Protein AF-A0A8B4QA45-F1 (afdb_monomer_lite)

Radius of gyration: 15.48 Å; chains: 1; bounding box: 42×31×43 Å

Sequence (147 aa):
MNQIKLREGVINQIAVAKDYILLQTTACIYHLPLTTEILHSSTGKSMQVSNLKKGYYFHEYSYNGQHLLAVNEKDSFYGVFHGEYHEKNHLIDDQLMMNIHPKTKKYGSSLVDGAQVIAFCQLMTRSIPPQSTPEALFIFKKRGKSN

Foldseek 3Di:
DQDWDKDKAFFADWDDDPFWIWGDGPVGIDTGGLQEWEAAQQQRDTDHSVPDDGQKIWMWIDGPNHIYIHIDNDPPDFDFDWAWQAPVQCFGDDPATAHADPQAAEADDDDDGRWIKTFRFNDPDDDDRDNTRGNYIYTDDDDDPDD

pLDDT: mean 79.92, std 16.21, range [32.56, 96.19]

Secondary structure (DSSP, 8-state):
--PPEEEEEE-SEEEE-SSEEEEE-SS-EEEEETT-EEEETTT--B--GGG--TT-EEEEEEETTEEEEEEESS-----EEEEEEEGGGTEEESSS-EE--TTSEEEES---TTEEEEEE-----SSS------SEEEEPPP-PPP-

Structure (mmCIF, N/CA/C/O backbone):
data_AF-A0A8B4QA45-F1
#
_entry.id   AF-A0A8B4QA45-F1
#
loop_
_atom_site.group_PDB
_atom_site.id
_atom_site.type_symbol
_atom_site.label_atom_id
_atom_site.label_alt_id
_atom_site.label_comp_id
_atom_site.label_asym_id
_atom_site.label_entity_id
_atom_site.label_seq_id
_atom_site.pdbx_PDB_ins_code
_atom_site.Cartn_x
_atom_site.Cartn_y
_atom_site.Cartn_z
_atom_site.occupancy
_atom_site.B_iso_or_equiv
_atom_site.auth_seq_id
_atom_site.auth_comp_id
_atom_site.auth_asym_id
_atom_site.auth_atom_id
_atom_site.pdbx_PDB_model_num
ATOM 1 N N . MET A 1 1 ? 6.571 -19.035 -8.794 1.00 46.59 1 MET A N 1
ATOM 2 C CA . MET A 1 1 ? 6.411 -17.633 -9.236 1.00 46.59 1 MET A CA 1
ATOM 3 C C . MET A 1 1 ? 6.546 -16.737 -8.013 1.00 46.59 1 MET A C 1
ATOM 5 O O . MET A 1 1 ? 5.889 -17.007 -7.016 1.00 46.59 1 MET A O 1
ATOM 9 N N . ASN A 1 2 ? 7.441 -15.748 -8.045 1.00 60.62 2 ASN A N 1
ATOM 10 C CA . ASN A 1 2 ? 7.579 -14.757 -6.973 1.00 60.62 2 ASN A CA 1
ATOM 11 C C . ASN A 1 2 ? 6.472 -13.712 -7.159 1.00 60.62 2 ASN A C 1
ATOM 13 O O . ASN A 1 2 ? 6.680 -12.724 -7.849 1.00 60.62 2 ASN A O 1
ATOM 17 N N . GLN A 1 3 ? 5.289 -13.971 -6.609 1.00 75.50 3 GLN A N 1
ATOM 18 C CA . GLN A 1 3 ? 4.150 -13.059 -6.712 1.00 75.50 3 GLN A CA 1
ATOM 19 C C . GLN A 1 3 ? 4.009 -12.229 -5.439 1.00 75.50 3 GLN A C 1
ATOM 21 O O . GLN A 1 3 ? 4.289 -12.705 -4.334 1.00 75.50 3 GLN A O 1
ATOM 26 N N . ILE A 1 4 ? 3.577 -10.982 -5.610 1.00 83.25 4 ILE A N 1
ATOM 27 C CA . ILE A 1 4 ? 3.128 -10.138 -4.506 1.00 83.25 4 ILE A CA 1
ATOM 28 C C . ILE A 1 4 ? 1.924 -10.826 -3.856 1.00 83.25 4 ILE A C 1
ATOM 30 O O . ILE A 1 4 ? 0.989 -11.238 -4.542 1.00 83.25 4 ILE A O 1
ATOM 34 N N . LYS A 1 5 ? 1.952 -10.975 -2.531 1.00 88.44 5 LYS A N 1
ATOM 35 C CA . LYS A 1 5 ? 0.814 -11.494 -1.767 1.00 88.44 5 LYS A CA 1
ATOM 36 C C . LYS A 1 5 ? -0.105 -10.339 -1.395 1.00 88.44 5 LYS A C 1
ATOM 38 O O . LYS A 1 5 ? 0.393 -9.303 -0.962 1.00 88.44 5 LYS A O 1
ATOM 43 N N . LEU A 1 6 ? -1.411 -10.554 -1.521 1.00 87.81 6 LEU A N 1
ATOM 44 C CA . LEU A 1 6 ? -2.451 -9.593 -1.166 1.00 87.81 6 LEU A CA 1
ATOM 45 C C . LEU A 1 6 ? -3.292 -10.132 -0.008 1.00 87.81 6 LEU A C 1
ATOM 47 O O . LEU A 1 6 ? -3.734 -11.283 -0.036 1.00 87.81 6 LEU A O 1
ATOM 51 N N . ARG A 1 7 ? -3.528 -9.290 0.996 1.00 89.06 7 ARG A N 1
ATOM 52 C CA . ARG A 1 7 ? -4.546 -9.490 2.032 1.00 89.06 7 ARG A CA 1
ATOM 53 C C . ARG A 1 7 ? -5.361 -8.219 2.205 1.00 89.06 7 ARG A C 1
ATOM 55 O O . ARG A 1 7 ? -4.850 -7.127 1.979 1.00 89.06 7 ARG A O 1
ATOM 62 N N . GLU A 1 8 ? -6.607 -8.350 2.632 1.00 89.81 8 GLU A N 1
ATOM 63 C CA . GLU A 1 8 ? -7.512 -7.210 2.744 1.00 89.81 8 GLU A CA 1
ATOM 64 C C . GLU A 1 8 ? -8.399 -7.268 3.984 1.00 89.81 8 GLU A C 1
ATOM 66 O O . GLU A 1 8 ? -8.562 -8.318 4.616 1.00 89.81 8 GLU A O 1
ATOM 71 N N . GLY A 1 9 ? -8.951 -6.118 4.359 1.00 91.00 9 GLY A N 1
ATOM 72 C CA . GLY A 1 9 ? -9.898 -6.044 5.457 1.00 91.00 9 GLY A CA 1
ATOM 73 C C . GLY A 1 9 ? -10.290 -4.628 5.847 1.00 91.00 9 GLY A C 1
ATOM 74 O O . GLY A 1 9 ? -9.806 -3.638 5.306 1.00 91.00 9 GLY A O 1
ATOM 75 N N . VAL A 1 10 ? -11.171 -4.554 6.845 1.00 92.94 10 VAL A N 1
ATOM 76 C CA . VAL A 1 10 ? -11.604 -3.304 7.474 1.00 92.94 10 VAL A CA 1
ATOM 77 C C . VAL A 1 10 ? -11.017 -3.225 8.875 1.00 92.94 10 VAL A C 1
ATOM 79 O O . VAL A 1 10 ? -11.158 -4.153 9.676 1.00 92.94 10 VAL A O 1
ATOM 82 N N . ILE A 1 11 ? -10.368 -2.106 9.183 1.00 94.81 11 ILE A N 1
ATOM 83 C CA . ILE A 1 11 ? -9.769 -1.856 10.491 1.00 94.81 11 ILE A CA 1
ATOM 84 C C . ILE A 1 11 ? -10.876 -1.690 11.536 1.00 94.81 11 ILE A C 1
ATOM 86 O O . ILE A 1 11 ? -11.650 -0.738 11.491 1.00 94.81 11 ILE A O 1
ATOM 90 N N . ASN A 1 12 ? -10.911 -2.563 12.538 1.00 95.88 12 ASN A N 1
ATOM 91 C CA . ASN A 1 12 ? -11.769 -2.412 13.714 1.00 95.88 12 ASN A CA 1
ATOM 92 C C . ASN A 1 12 ? -11.039 -1.752 14.878 1.00 95.88 12 ASN A C 1
ATOM 94 O O . ASN A 1 12 ? -11.618 -0.924 15.583 1.00 95.88 12 ASN A O 1
ATOM 98 N N . GLN A 1 13 ? -9.779 -2.129 15.074 1.00 95.88 13 GLN A N 1
ATOM 99 C CA . GLN A 1 13 ? -8.930 -1.610 16.133 1.00 95.88 13 GLN A CA 1
ATOM 100 C C . GLN A 1 13 ? -7.478 -1.582 15.664 1.00 95.88 13 GLN A C 1
ATOM 102 O O . GLN A 1 13 ? -7.049 -2.420 14.869 1.00 95.88 13 GLN A O 1
ATOM 107 N N . ILE A 1 14 ? -6.741 -0.594 16.164 1.00 96.19 14 ILE A N 1
ATOM 108 C CA . ILE A 1 14 ? -5.322 -0.394 15.889 1.00 96.19 14 ILE A CA 1
ATOM 109 C C . ILE A 1 14 ? -4.603 -0.390 17.230 1.00 96.19 14 ILE A C 1
ATOM 111 O O . ILE A 1 14 ? -5.041 0.285 18.164 1.00 96.19 14 ILE A O 1
ATOM 115 N N . ALA A 1 15 ? -3.497 -1.114 17.318 1.00 95.00 15 ALA A N 1
ATOM 116 C CA . ALA A 1 15 ? -2.541 -0.970 18.404 1.00 95.00 15 ALA A CA 1
ATOM 117 C C . ALA A 1 15 ? -1.132 -0.871 17.823 1.00 95.00 15 ALA A C 1
ATOM 119 O O . ALA A 1 15 ? -0.821 -1.500 16.814 1.00 95.00 15 ALA A O 1
ATOM 120 N N . VAL A 1 16 ? -0.281 -0.070 18.455 1.00 93.88 16 VAL A N 1
ATOM 121 C CA . VAL A 1 16 ? 1.117 0.091 18.056 1.00 93.88 16 VAL A CA 1
ATOM 122 C C . VAL A 1 16 ? 1.981 -0.383 19.212 1.00 93.88 16 VAL A C 1
ATOM 124 O O . VAL A 1 16 ? 1.884 0.145 20.318 1.00 93.88 16 VAL A O 1
ATOM 127 N N . ALA A 1 17 ? 2.781 -1.409 18.956 1.00 91.06 17 ALA A N 1
ATOM 128 C CA . ALA A 1 17 ? 3.776 -1.924 19.881 1.00 91.06 17 ALA A CA 1
ATOM 129 C C . ALA A 1 17 ? 5.164 -1.358 19.538 1.00 91.06 17 ALA A C 1
ATOM 131 O O . ALA A 1 17 ? 5.314 -0.516 18.653 1.00 91.06 17 ALA A O 1
ATOM 132 N N . LYS A 1 18 ? 6.195 -1.817 20.254 1.00 89.25 18 LYS A N 1
ATOM 133 C CA . LYS A 1 18 ? 7.571 -1.324 20.095 1.00 89.25 18 LYS A CA 1
ATOM 134 C C . LYS A 1 18 ? 8.138 -1.557 18.688 1.00 89.25 18 LYS A C 1
ATOM 136 O O . LYS A 1 18 ? 8.947 -0.759 18.229 1.00 89.25 18 LYS A O 1
ATOM 141 N N . ASP A 1 19 ? 7.746 -2.646 18.037 1.00 91.19 19 ASP A N 1
ATOM 142 C CA . ASP A 1 19 ? 8.332 -3.149 16.791 1.00 91.19 19 ASP A CA 1
ATOM 143 C C . ASP A 1 19 ? 7.293 -3.531 15.719 1.00 91.19 19 ASP A C 1
ATOM 145 O O . ASP A 1 19 ? 7.658 -3.771 14.563 1.00 91.19 19 ASP A O 1
ATOM 149 N N . TYR A 1 20 ? 5.998 -3.513 16.050 1.00 93.75 20 TYR A N 1
ATOM 150 C CA . TYR A 1 20 ? 4.921 -3.846 15.116 1.00 93.75 20 TYR A CA 1
ATOM 151 C C . TYR A 1 20 ? 3.645 -3.013 15.306 1.00 93.75 20 TYR A C 1
ATOM 153 O O . TYR A 1 20 ? 3.382 -2.423 16.354 1.00 93.75 20 TYR A O 1
ATOM 161 N N . ILE A 1 21 ? 2.829 -3.012 14.258 1.00 95.44 21 ILE A N 1
ATOM 162 C CA . ILE A 1 21 ? 1.466 -2.497 14.187 1.00 95.44 21 ILE A CA 1
ATOM 163 C C . ILE A 1 21 ? 0.525 -3.703 14.220 1.00 95.44 21 ILE A C 1
ATOM 165 O O . ILE A 1 21 ? 0.704 -4.656 13.457 1.00 95.44 21 ILE A O 1
ATOM 169 N N . LEU A 1 22 ? -0.491 -3.652 15.075 1.00 95.50 22 LEU A N 1
ATOM 170 C CA . LEU A 1 22 ? -1.619 -4.574 15.058 1.00 95.50 22 LEU A CA 1
ATOM 171 C C . LEU A 1 22 ? -2.809 -3.907 14.392 1.00 95.50 22 LEU A C 1
ATOM 173 O O . LEU A 1 22 ? -3.294 -2.881 14.874 1.00 95.50 22 LEU A O 1
ATOM 177 N N . LEU A 1 23 ? -3.310 -4.528 13.329 1.00 95.69 23 LEU A N 1
ATOM 178 C CA . LEU A 1 23 ? -4.602 -4.189 12.744 1.00 95.69 23 LEU A CA 1
ATOM 179 C C . LEU A 1 23 ? -5.559 -5.338 13.023 1.00 95.69 23 LEU A C 1
ATOM 181 O O . LEU A 1 23 ? -5.429 -6.427 12.464 1.00 95.69 23 LEU A O 1
ATOM 185 N N . GLN A 1 24 ? -6.519 -5.111 13.907 1.00 95.19 24 GLN A N 1
ATOM 186 C CA . GLN A 1 24 ? -7.575 -6.076 14.163 1.00 95.19 24 GLN A CA 1
ATOM 187 C C . GLN A 1 24 ? -8.727 -5.830 13.197 1.00 95.19 24 GLN A C 1
ATOM 189 O O . GLN A 1 24 ? -9.210 -4.706 13.063 1.00 95.19 24 GLN A O 1
ATOM 194 N N . THR A 1 25 ? -9.186 -6.901 12.563 1.00 92.19 25 THR A N 1
ATOM 195 C CA . THR A 1 25 ? -10.401 -6.943 11.744 1.00 92.19 25 THR A CA 1
ATOM 196 C C . THR A 1 25 ? -11.464 -7.782 12.454 1.00 92.19 25 THR A C 1
ATOM 198 O O . THR A 1 25 ? -11.273 -8.208 13.594 1.00 92.19 25 THR A O 1
ATOM 201 N N . THR A 1 26 ? -12.612 -8.016 11.819 1.00 88.12 26 THR A N 1
ATOM 202 C CA . THR A 1 26 ? -13.618 -8.957 12.340 1.00 88.12 26 THR A CA 1
A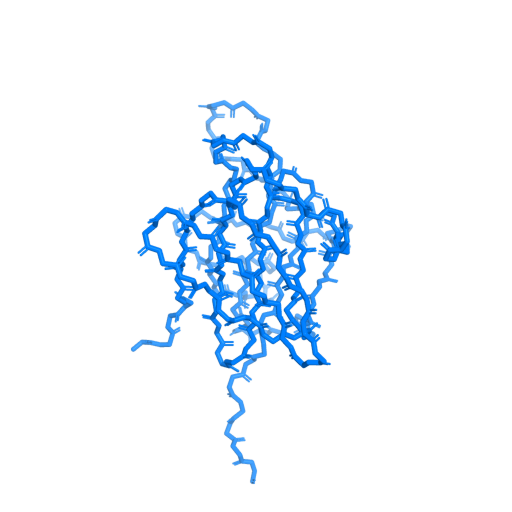TOM 203 C C . THR A 1 26 ? -13.145 -10.407 12.268 1.00 88.12 26 THR A C 1
ATOM 205 O O . THR A 1 26 ? -13.526 -11.206 13.116 1.00 88.12 26 THR A O 1
ATOM 208 N N . ALA A 1 27 ? -12.323 -10.747 11.273 1.00 87.88 27 ALA A N 1
ATOM 209 C CA . ALA A 1 27 ? -11.928 -12.123 10.990 1.00 87.88 27 ALA A CA 1
ATOM 210 C C . ALA A 1 27 ? -10.604 -12.523 11.657 1.00 87.88 27 ALA A C 1
ATOM 212 O O . ALA A 1 27 ? -10.424 -13.679 12.031 1.00 87.88 27 ALA A O 1
ATOM 213 N N . CYS A 1 28 ? -9.655 -11.593 11.783 1.00 91.94 28 CYS A N 1
ATOM 214 C CA . CYS A 1 28 ? -8.306 -11.892 12.264 1.00 91.94 28 CYS A CA 1
ATOM 215 C C . CYS A 1 28 ? -7.531 -10.638 12.703 1.00 91.94 28 CYS A C 1
ATOM 217 O O . CYS A 1 28 ? -7.984 -9.502 12.531 1.00 91.94 28 CYS A O 1
ATOM 219 N N . ILE A 1 29 ? -6.335 -10.860 13.259 1.00 92.94 29 ILE A N 1
ATOM 220 C CA . ILE A 1 29 ? -5.382 -9.816 13.652 1.00 92.94 29 ILE A CA 1
ATOM 221 C C . ILE A 1 29 ? -4.162 -9.872 12.732 1.00 92.94 29 ILE A C 1
ATOM 223 O O . ILE A 1 29 ? -3.471 -10.889 12.648 1.00 92.94 29 ILE A O 1
ATOM 227 N N . TYR A 1 30 ? -3.863 -8.752 12.086 1.00 92.81 30 TYR A N 1
ATOM 228 C CA . TYR A 1 30 ? -2.687 -8.571 11.248 1.00 92.81 30 TYR A CA 1
ATOM 229 C C . TYR A 1 30 ? -1.543 -7.991 12.071 1.00 92.81 30 TYR A C 1
ATOM 231 O O . TYR A 1 30 ? -1.700 -6.942 12.690 1.00 92.81 30 TYR A O 1
ATOM 239 N N . HIS A 1 31 ? -0.397 -8.670 12.045 1.00 93.94 31 HIS A N 1
ATOM 240 C CA . HIS A 1 31 ? 0.854 -8.192 12.628 1.00 93.94 31 HIS A CA 1
ATOM 241 C C . HIS A 1 31 ? 1.742 -7.678 11.499 1.00 93.94 31 HIS A C 1
ATOM 243 O O . HIS A 1 31 ? 2.161 -8.457 10.639 1.00 93.94 31 HIS A O 1
ATOM 249 N N . LEU A 1 32 ? 1.992 -6.372 11.483 1.00 93.94 32 LEU A N 1
ATOM 250 C CA . LEU A 1 32 ? 2.786 -5.704 10.456 1.00 93.94 32 LEU A CA 1
ATOM 251 C C . LEU A 1 32 ? 4.016 -5.065 11.104 1.00 93.94 32 LEU A C 1
ATOM 253 O O . LEU A 1 32 ? 3.873 -4.427 12.144 1.00 93.94 32 LEU A O 1
ATOM 257 N N . PRO A 1 33 ? 5.222 -5.192 10.534 1.00 93.81 33 PRO A N 1
ATOM 258 C CA . PRO A 1 33 ? 6.397 -4.530 11.094 1.00 93.81 33 PRO A CA 1
ATOM 259 C C . PRO A 1 33 ? 6.233 -3.004 11.044 1.00 93.81 33 PRO A C 1
ATOM 261 O O . PRO A 1 33 ? 5.591 -2.482 10.132 1.00 93.81 33 PRO A O 1
ATOM 264 N N . LEU A 1 34 ? 6.857 -2.263 11.966 1.00 90.94 34 LEU A N 1
ATOM 265 C CA . LEU A 1 34 ? 6.838 -0.786 11.933 1.00 90.94 34 LEU A CA 1
ATOM 266 C C . LEU A 1 34 ? 7.479 -0.181 10.673 1.00 90.94 34 LEU A C 1
ATOM 268 O O . LEU A 1 34 ? 7.268 0.989 10.378 1.00 90.94 34 LEU A O 1
ATOM 272 N N . THR A 1 35 ? 8.234 -0.977 9.916 1.00 91.44 35 THR A N 1
ATOM 273 C CA . THR A 1 35 ? 8.776 -0.614 8.599 1.00 91.44 35 THR A CA 1
ATOM 274 C C . THR A 1 35 ? 7.747 -0.702 7.468 1.00 91.44 35 THR A C 1
ATOM 276 O O . THR A 1 35 ? 8.100 -0.468 6.314 1.00 91.44 35 THR A O 1
ATOM 279 N N . THR A 1 36 ? 6.499 -1.074 7.768 1.00 94.44 36 THR A N 1
ATOM 280 C CA . THR A 1 36 ? 5.411 -1.110 6.786 1.00 94.44 36 THR A CA 1
ATOM 281 C C . THR A 1 36 ? 5.123 0.292 6.282 1.00 94.44 36 THR A C 1
ATOM 283 O O . THR A 1 36 ? 4.810 1.196 7.054 1.00 94.44 36 THR A O 1
ATOM 286 N N . GLU A 1 37 ? 5.185 0.453 4.968 1.00 94.94 37 GLU A N 1
ATOM 287 C CA . GLU A 1 37 ? 4.875 1.713 4.306 1.00 94.94 37 GLU A CA 1
ATOM 288 C C . GLU A 1 37 ? 3.363 1.844 4.166 1.00 94.94 37 GLU A C 1
ATOM 290 O O . GLU A 1 37 ? 2.695 0.898 3.754 1.00 94.94 37 GLU A O 1
ATOM 295 N N . ILE A 1 38 ? 2.807 2.998 4.527 1.00 94.62 38 ILE A N 1
ATOM 296 C CA . ILE A 1 38 ? 1.358 3.221 4.508 1.00 94.62 38 ILE A CA 1
ATOM 297 C C . ILE A 1 38 ? 1.054 4.327 3.511 1.00 94.62 38 ILE A C 1
ATOM 299 O O . ILE A 1 38 ? 1.513 5.459 3.670 1.00 94.62 38 ILE A O 1
ATOM 303 N N . LEU A 1 39 ? 0.263 4.008 2.490 1.00 91.75 39 LEU A N 1
ATOM 304 C CA . LEU A 1 39 ? -0.134 4.949 1.447 1.00 91.75 39 LEU A CA 1
ATOM 305 C C . LEU A 1 39 ? -1.659 5.063 1.391 1.00 91.75 39 LEU A C 1
ATOM 307 O O . LEU A 1 39 ? -2.379 4.071 1.473 1.00 91.75 39 LEU A O 1
ATOM 311 N N . HIS A 1 40 ? -2.170 6.276 1.205 1.00 88.69 40 HIS A N 1
ATOM 312 C CA . HIS A 1 40 ? -3.582 6.480 0.908 1.00 88.69 40 HIS A CA 1
ATOM 313 C C . HIS A 1 40 ? -3.879 5.987 -0.514 1.00 88.69 40 HIS A C 1
ATOM 315 O O . HIS A 1 40 ? -3.380 6.567 -1.482 1.00 88.69 40 HIS A O 1
ATOM 321 N N . SER A 1 41 ? -4.733 4.975 -0.666 1.00 81.88 41 SER A N 1
ATOM 322 C CA . SER A 1 41 ? -4.910 4.257 -1.938 1.00 81.88 41 SER A CA 1
ATOM 323 C C . SER A 1 41 ? -5.387 5.154 -3.089 1.00 81.88 41 SER A C 1
ATOM 325 O O . SER A 1 41 ? -4.930 4.998 -4.214 1.00 81.88 41 SER A O 1
ATOM 327 N N . SER A 1 42 ? -6.232 6.156 -2.817 1.00 77.56 42 SER A N 1
ATOM 328 C CA . SER A 1 42 ? -6.736 7.064 -3.865 1.00 77.56 42 SER A CA 1
ATOM 329 C C . SER A 1 42 ? -5.771 8.168 -4.305 1.00 77.56 42 SER A C 1
ATOM 331 O O . SER A 1 42 ? -6.020 8.776 -5.336 1.00 77.56 42 SER A O 1
ATOM 333 N N . THR A 1 43 ? -4.741 8.492 -3.513 1.00 79.31 43 THR A N 1
ATOM 334 C CA . THR A 1 43 ? -3.857 9.651 -3.790 1.00 79.31 43 THR A CA 1
ATOM 335 C C . THR A 1 43 ? -2.375 9.289 -3.857 1.00 79.31 43 THR A C 1
ATOM 337 O O . THR A 1 43 ? -1.520 10.151 -4.063 1.00 79.31 43 THR A O 1
ATOM 340 N N . GLY A 1 44 ? -2.035 8.039 -3.528 1.00 82.12 44 GLY A N 1
ATOM 341 C CA . GLY A 1 44 ? -0.655 7.583 -3.390 1.00 82.12 44 GLY A CA 1
ATOM 342 C C . GLY A 1 44 ? 0.163 8.331 -2.329 1.00 82.12 44 GLY A C 1
ATOM 343 O O . GLY A 1 44 ? 1.381 8.184 -2.289 1.00 82.12 44 GLY A O 1
ATOM 344 N N . LYS A 1 45 ? -0.458 9.173 -1.488 1.00 88.44 45 LYS A N 1
ATOM 345 C CA . LYS A 1 45 ? 0.250 9.956 -0.467 1.00 88.44 45 LYS A CA 1
ATOM 346 C C . LYS A 1 45 ? 0.587 9.084 0.735 1.00 88.44 45 LYS A C 1
ATOM 348 O O . LYS A 1 45 ? -0.269 8.349 1.219 1.00 88.44 45 LYS A O 1
ATOM 353 N N . SER A 1 46 ? 1.807 9.233 1.246 1.00 91.56 46 SER A N 1
ATOM 354 C CA . SER A 1 46 ? 2.225 8.590 2.493 1.00 91.56 46 SER A CA 1
ATOM 355 C C . SER A 1 46 ? 1.384 9.051 3.682 1.00 91.56 46 SER A C 1
ATOM 357 O O . SER A 1 46 ? 0.961 10.209 3.762 1.00 91.56 46 SER A O 1
ATOM 359 N N . MET A 1 47 ? 1.132 8.117 4.591 1.00 92.56 47 MET A N 1
ATOM 360 C CA . MET A 1 47 ? 0.347 8.289 5.799 1.00 92.56 47 MET A CA 1
ATOM 361 C C . MET A 1 47 ? 1.120 7.723 6.992 1.00 92.56 47 MET A C 1
ATOM 363 O O . MET A 1 47 ? 1.804 6.713 6.884 1.00 92.56 47 MET A O 1
ATOM 367 N N . GLN A 1 48 ? 1.006 8.368 8.150 1.00 92.44 48 GLN A N 1
ATOM 368 C CA . GLN A 1 48 ? 1.547 7.830 9.398 1.00 92.44 48 GLN A CA 1
ATOM 369 C C . GLN A 1 48 ? 0.560 6.848 10.036 1.00 92.44 48 GLN A C 1
ATOM 371 O O . GLN A 1 48 ? -0.652 7.010 9.898 1.00 92.44 48 GLN A O 1
ATOM 376 N N . VAL A 1 49 ? 1.069 5.879 10.804 1.00 92.19 49 VAL A N 1
ATOM 377 C CA . VAL A 1 49 ? 0.249 4.899 11.547 1.00 92.19 49 VAL A CA 1
ATOM 378 C C . VAL A 1 49 ? -0.781 5.585 12.451 1.00 92.19 49 VAL A C 1
ATOM 380 O O . VAL A 1 49 ? -1.916 5.134 12.547 1.00 92.19 49 VAL A O 1
ATOM 383 N N . SER A 1 50 ? -0.408 6.712 13.064 1.00 91.69 50 SER A N 1
ATOM 384 C CA . SER A 1 50 ? -1.272 7.536 13.924 1.00 91.69 50 SER A CA 1
ATOM 385 C C . SER A 1 50 ? -2.506 8.103 13.216 1.00 91.69 50 SER A C 1
ATOM 387 O O . SER A 1 50 ? -3.473 8.466 13.880 1.00 91.69 50 SER A O 1
ATOM 389 N N . ASN A 1 51 ? -2.491 8.170 11.882 1.00 92.94 51 ASN A N 1
ATOM 390 C CA . ASN A 1 51 ? -3.600 8.679 11.079 1.00 92.94 51 ASN A CA 1
ATOM 391 C C . ASN A 1 51 ? -4.558 7.572 10.615 1.00 92.94 51 ASN A C 1
ATOM 393 O O . ASN A 1 51 ? -5.585 7.882 10.006 1.00 92.94 51 ASN A O 1
ATOM 397 N N . LEU A 1 52 ? -4.242 6.301 10.883 1.00 93.12 52 LEU A N 1
ATOM 398 C CA . LEU A 1 52 ? -5.153 5.192 10.627 1.00 93.12 52 LEU A CA 1
ATOM 399 C C . LEU A 1 52 ? -6.347 5.261 11.581 1.00 93.12 52 LEU A C 1
ATOM 401 O O . LEU A 1 52 ? -6.207 5.585 12.761 1.00 93.12 52 LEU A O 1
ATOM 405 N N . LYS A 1 53 ? -7.534 4.925 11.074 1.00 93.25 53 LYS A N 1
ATOM 406 C CA . LYS A 1 53 ? -8.775 4.971 11.851 1.00 93.25 53 LYS A CA 1
ATOM 407 C C . LYS A 1 53 ? -9.575 3.689 11.693 1.00 93.25 53 LYS A C 1
ATOM 409 O O . LYS A 1 53 ? -9.493 2.994 10.681 1.00 93.25 53 LYS A O 1
ATOM 414 N N . LYS A 1 54 ? -10.406 3.419 12.699 1.00 94.06 54 LYS A N 1
ATOM 415 C CA . LYS A 1 54 ? -11.464 2.413 12.610 1.00 94.06 54 LYS A CA 1
ATOM 416 C C . LYS A 1 54 ? -12.373 2.710 11.411 1.00 94.06 54 LYS A C 1
ATOM 418 O O . LYS A 1 54 ? -12.724 3.861 11.171 1.00 94.06 54 LYS A O 1
ATOM 423 N N . GLY A 1 55 ? -12.774 1.661 10.702 1.00 92.62 55 GLY A N 1
ATOM 424 C CA . GLY A 1 55 ? -13.625 1.714 9.518 1.00 92.62 55 GLY A CA 1
ATOM 425 C C . GLY A 1 55 ? -12.860 1.875 8.207 1.00 92.62 55 GLY A C 1
ATOM 426 O O . GLY A 1 55 ? -13.462 1.694 7.156 1.00 92.62 55 GLY A O 1
ATOM 427 N N . TYR A 1 56 ? -11.555 2.170 8.240 1.00 92.19 56 TYR A N 1
ATOM 428 C CA . TYR A 1 56 ? -10.766 2.235 7.011 1.00 92.19 56 TYR A CA 1
ATOM 429 C C . TYR A 1 56 ? -10.624 0.843 6.403 1.00 92.19 56 TYR A C 1
ATOM 431 O O . TYR A 1 56 ? -10.334 -0.126 7.111 1.00 92.19 56 TYR A O 1
ATOM 439 N N . TYR A 1 57 ? -10.801 0.770 5.089 1.00 91.31 57 TYR A N 1
ATOM 440 C CA . TYR A 1 57 ? -10.479 -0.406 4.301 1.00 91.31 57 TYR A CA 1
ATOM 441 C C . TYR A 1 57 ? -8.985 -0.404 3.974 1.00 91.31 57 TYR A C 1
ATOM 443 O O . TYR A 1 57 ? -8.384 0.660 3.777 1.00 91.31 57 TYR A O 1
ATOM 451 N N . PHE A 1 58 ? -8.370 -1.583 3.933 1.00 91.31 58 PHE A N 1
ATOM 452 C CA . PHE A 1 58 ? -6.969 -1.722 3.564 1.00 91.31 58 PHE A CA 1
ATOM 453 C C . PHE A 1 58 ? -6.704 -2.907 2.644 1.00 91.31 58 PHE A C 1
ATOM 455 O O . PHE A 1 58 ? -7.332 -3.960 2.742 1.00 91.31 58 PHE A O 1
ATOM 462 N N . HIS A 1 59 ? -5.668 -2.734 1.826 1.00 89.88 59 HIS A N 1
ATOM 463 C CA . HIS A 1 59 ? -4.955 -3.777 1.105 1.00 89.88 59 HIS A CA 1
ATOM 464 C C . HIS A 1 59 ? -3.517 -3.832 1.600 1.00 89.88 59 HIS A C 1
ATOM 466 O O . HIS A 1 59 ? -2.785 -2.845 1.537 1.00 89.88 59 HIS A O 1
ATOM 472 N N . GLU A 1 60 ? -3.105 -4.991 2.088 1.00 91.75 60 GLU A N 1
ATOM 473 C CA . GLU A 1 60 ? -1.722 -5.285 2.414 1.00 91.75 60 GLU A CA 1
ATOM 474 C C . GLU A 1 60 ? -1.081 -6.056 1.264 1.00 91.75 60 GLU A C 1
ATOM 476 O O . GLU A 1 60 ? -1.484 -7.172 0.942 1.00 91.75 60 GLU A O 1
ATOM 481 N N . TYR A 1 61 ? -0.066 -5.443 0.665 1.00 91.31 61 TYR A N 1
ATOM 482 C CA . TYR A 1 61 ? 0.788 -6.048 -0.343 1.00 91.31 61 TYR A CA 1
ATOM 483 C C . TYR A 1 61 ? 2.110 -6.435 0.305 1.00 91.31 61 TYR A C 1
ATOM 485 O O . TYR A 1 61 ? 2.776 -5.589 0.908 1.00 91.31 61 TYR A O 1
ATOM 493 N N . SER A 1 62 ? 2.524 -7.691 0.156 1.00 91.19 62 SER A N 1
ATOM 494 C CA . SER A 1 62 ? 3.817 -8.150 0.665 1.00 91.19 62 SER A CA 1
ATOM 495 C C . SER A 1 62 ? 4.655 -8.874 -0.375 1.00 91.19 62 SER A C 1
ATOM 497 O O . SER A 1 62 ? 4.184 -9.730 -1.129 1.00 91.19 62 SER A O 1
ATOM 499 N N . TYR A 1 63 ? 5.941 -8.532 -0.392 1.00 89.88 63 TYR A N 1
ATOM 500 C CA . TYR A 1 63 ? 6.936 -9.135 -1.267 1.00 89.88 63 TYR A CA 1
ATOM 501 C C . TYR A 1 63 ? 8.320 -9.059 -0.623 1.00 89.88 63 TYR A C 1
ATOM 503 O O . TYR A 1 63 ? 8.741 -8.000 -0.164 1.00 89.88 63 TYR A O 1
ATOM 511 N N . ASN A 1 64 ? 9.034 -10.188 -0.570 1.00 87.56 64 ASN A N 1
ATOM 512 C CA . ASN A 1 64 ? 10.374 -10.294 0.032 1.00 87.56 64 ASN A CA 1
ATOM 513 C C . ASN A 1 64 ? 10.501 -9.666 1.439 1.00 87.56 64 ASN A C 1
ATOM 515 O O . ASN A 1 64 ? 11.507 -9.033 1.752 1.00 87.56 64 ASN A O 1
ATOM 519 N N . GLY A 1 65 ? 9.476 -9.821 2.284 1.00 86.81 65 GLY A N 1
ATOM 520 C CA . GLY A 1 65 ? 9.463 -9.275 3.649 1.00 86.81 65 GLY A CA 1
ATOM 521 C C . GLY A 1 65 ? 9.258 -7.758 3.736 1.00 86.81 65 GLY A C 1
ATOM 522 O O . GLY A 1 65 ? 9.291 -7.206 4.831 1.00 86.81 65 GLY A O 1
ATOM 523 N N . GLN A 1 66 ? 9.041 -7.074 2.609 1.00 90.81 66 GLN A N 1
ATOM 524 C CA . GLN A 1 66 ? 8.529 -5.709 2.599 1.00 90.81 66 GLN A CA 1
ATOM 525 C C . GLN A 1 66 ? 7.012 -5.712 2.520 1.00 90.81 66 GLN A C 1
ATOM 527 O O . GLN A 1 66 ? 6.419 -6.540 1.827 1.00 90.81 66 GLN A O 1
ATOM 532 N N . HIS A 1 67 ? 6.421 -4.743 3.209 1.00 93.44 67 HIS A N 1
ATOM 533 C CA . HIS A 1 67 ? 4.985 -4.590 3.345 1.00 93.44 67 HIS A CA 1
ATOM 534 C C . HIS A 1 67 ? 4.584 -3.178 2.926 1.00 93.44 67 HIS A C 1
ATOM 536 O O . HIS A 1 67 ? 5.209 -2.196 3.335 1.00 93.44 67 HIS A O 1
ATOM 542 N N . LEU A 1 68 ? 3.528 -3.102 2.128 1.00 93.50 68 LEU A N 1
ATOM 543 C CA . LEU A 1 68 ? 2.821 -1.882 1.780 1.00 93.50 68 LEU A CA 1
ATOM 544 C C . LEU A 1 68 ? 1.374 -2.038 2.237 1.00 93.50 68 LEU A C 1
ATOM 546 O O . LEU A 1 68 ? 0.700 -2.987 1.844 1.00 93.50 68 LEU A O 1
ATOM 550 N N . LEU A 1 69 ? 0.894 -1.084 3.020 1.00 93.44 69 LEU A N 1
ATOM 551 C CA . LEU A 1 69 ? -0.495 -0.972 3.424 1.00 93.44 69 LEU A CA 1
ATOM 552 C C . LEU A 1 69 ? -1.150 0.184 2.658 1.00 93.44 69 LEU A C 1
ATOM 554 O O . LEU A 1 69 ? -0.933 1.358 2.961 1.00 93.44 69 LEU A O 1
ATOM 558 N N . ALA A 1 70 ? -1.951 -0.143 1.651 1.00 91.38 70 ALA A N 1
ATOM 559 C CA . ALA A 1 70 ? -2.774 0.822 0.936 1.00 91.38 70 ALA A CA 1
ATOM 560 C C . ALA A 1 70 ? -4.118 0.976 1.660 1.00 91.38 70 ALA A C 1
ATOM 562 O O . ALA A 1 70 ? -4.837 -0.007 1.810 1.00 91.38 70 ALA A O 1
ATOM 563 N N . VAL A 1 71 ? -4.466 2.184 2.110 1.00 90.81 71 VAL A N 1
ATOM 564 C CA . VAL A 1 71 ? -5.645 2.428 2.966 1.00 90.81 71 VAL A CA 1
ATOM 565 C C . VAL A 1 71 ? -6.557 3.524 2.425 1.00 90.81 71 VAL A C 1
ATOM 567 O O . VAL A 1 71 ? -6.082 4.486 1.817 1.00 90.81 71 VAL A O 1
ATOM 570 N N . ASN A 1 72 ? -7.860 3.422 2.675 1.00 87.06 72 ASN A N 1
ATOM 571 C CA . ASN A 1 72 ? -8.831 4.487 2.415 1.00 87.06 72 ASN A CA 1
ATOM 572 C C . ASN A 1 72 ? -10.097 4.358 3.281 1.00 87.06 72 ASN A C 1
ATOM 574 O O . ASN A 1 72 ? -10.328 3.364 3.963 1.00 87.06 72 ASN A O 1
ATOM 578 N N . GLU A 1 73 ? -10.934 5.396 3.246 1.00 82.44 73 GLU A N 1
ATOM 579 C CA . GLU A 1 73 ? -12.188 5.455 4.012 1.00 82.44 73 GLU A CA 1
ATOM 580 C C . GLU A 1 73 ? -13.353 4.688 3.355 1.00 82.44 73 GLU A C 1
ATOM 582 O O . GLU A 1 73 ? -14.397 4.508 3.978 1.00 82.44 73 GLU A O 1
ATOM 587 N N . LYS A 1 74 ? -13.222 4.286 2.083 1.00 71.81 74 LYS A N 1
ATOM 588 C CA . LYS A 1 74 ? -14.295 3.670 1.284 1.00 71.81 74 LYS A CA 1
ATOM 589 C C . LYS A 1 74 ? -13.777 2.468 0.515 1.00 71.81 74 LYS A C 1
ATOM 591 O O . LYS A 1 74 ? -12.716 2.550 -0.086 1.00 71.81 74 LYS A O 1
ATOM 596 N N . ASP A 1 75 ? -14.618 1.457 0.352 1.00 60.91 75 ASP A N 1
ATOM 597 C CA . ASP A 1 75 ? -14.355 0.265 -0.469 1.00 60.91 75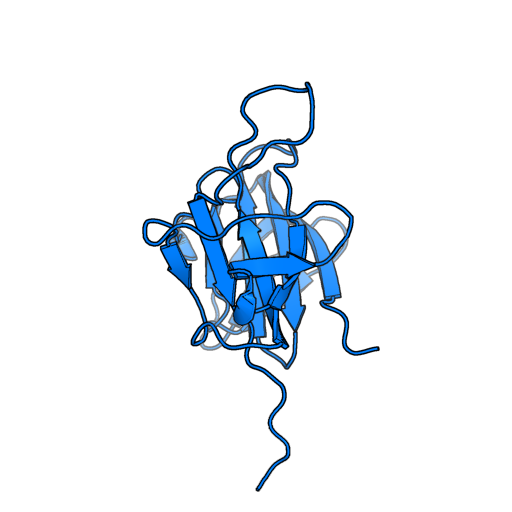 ASP A CA 1
ATOM 598 C C . ASP A 1 75 ? -14.446 0.535 -1.994 1.00 60.91 75 ASP A C 1
ATOM 600 O O . ASP A 1 75 ? -14.964 -0.239 -2.793 1.00 60.91 75 ASP A O 1
ATOM 604 N N . SER A 1 76 ? -14.043 1.735 -2.420 1.00 53.88 76 SER A N 1
ATOM 605 C CA . SER A 1 76 ? -13.991 2.125 -3.827 1.00 53.88 76 SER A CA 1
ATOM 606 C C . SER A 1 76 ? -12.585 1.840 -4.331 1.00 53.88 76 SER A C 1
ATOM 608 O O . SER A 1 76 ? -11.668 2.629 -4.105 1.00 53.88 76 SER A O 1
ATOM 610 N N . PHE A 1 77 ? -12.416 0.678 -4.955 1.00 51.84 77 PHE A N 1
ATOM 611 C CA . PHE A 1 77 ? -11.151 0.208 -5.507 1.00 51.84 77 PHE A CA 1
ATOM 612 C C . PHE A 1 77 ? -10.634 1.165 -6.593 1.00 51.84 77 PHE A C 1
ATOM 614 O O . PHE A 1 77 ? -11.315 1.422 -7.587 1.00 51.84 77 PHE A O 1
ATOM 621 N N . TYR A 1 78 ? -9.417 1.678 -6.405 1.00 53.03 78 TYR A N 1
ATOM 622 C CA . TYR A 1 78 ? -8.656 2.402 -7.424 1.00 53.03 78 TYR A CA 1
ATOM 623 C C . TYR A 1 78 ? -7.456 1.542 -7.817 1.00 53.03 78 TYR A C 1
ATOM 625 O O . TYR A 1 78 ? -6.782 0.999 -6.945 1.00 53.03 78 TYR A O 1
ATOM 633 N N . GLY A 1 79 ? -7.271 1.366 -9.131 1.00 50.81 79 GLY A N 1
ATOM 634 C CA . GLY A 1 79 ? -6.465 0.314 -9.751 1.00 50.81 79 GLY A CA 1
ATOM 635 C C . GLY A 1 79 ? -5.073 0.159 -9.155 1.00 50.81 79 GLY A C 1
ATOM 636 O O . GLY A 1 79 ? -4.176 0.942 -9.458 1.00 50.81 79 GLY A O 1
ATOM 637 N N . VAL A 1 80 ? -4.913 -0.888 -8.348 1.00 55.38 80 VAL A N 1
ATOM 638 C CA . VAL A 1 80 ? -3.609 -1.439 -8.010 1.00 55.38 80 VAL A CA 1
ATOM 639 C C . VAL A 1 80 ? -3.216 -2.345 -9.161 1.00 55.38 80 VAL A C 1
ATOM 641 O O . VAL A 1 80 ? -3.636 -3.496 -9.250 1.00 55.38 80 VAL A O 1
ATOM 644 N N . PHE A 1 81 ? -2.425 -1.788 -10.068 1.00 66.88 81 PHE A N 1
ATOM 645 C CA . PHE A 1 81 ? -1.733 -2.581 -11.068 1.00 66.88 81 PHE A CA 1
ATOM 646 C C . PHE A 1 81 ? -0.446 -3.083 -10.430 1.00 66.88 81 PHE A C 1
ATOM 648 O O . PHE A 1 81 ? 0.374 -2.289 -9.953 1.00 66.88 81 PHE A O 1
ATOM 655 N N . HIS A 1 82 ? -0.318 -4.403 -10.373 1.00 65.75 82 HIS A N 1
ATOM 656 C CA . HIS A 1 82 ? 0.912 -5.069 -9.995 1.00 65.75 82 HIS A CA 1
ATOM 657 C C . HIS A 1 82 ? 1.568 -5.599 -11.262 1.00 65.75 82 HIS A C 1
ATOM 659 O O . HIS A 1 82 ? 0.894 -6.143 -12.131 1.00 65.75 82 HIS A O 1
ATOM 665 N N . GLY A 1 83 ? 2.878 -5.449 -11.364 1.00 68.62 83 GLY A N 1
ATOM 666 C CA . GLY A 1 83 ? 3.599 -5.925 -12.531 1.00 68.62 83 GLY A CA 1
ATOM 667 C C . GLY A 1 83 ? 5.089 -5.697 -12.407 1.00 68.62 83 GLY A C 1
ATOM 668 O O . GLY A 1 83 ? 5.587 -5.177 -11.399 1.00 68.62 83 GLY A O 1
ATOM 669 N N . GLU A 1 84 ? 5.790 -6.109 -13.449 1.00 75.81 84 GLU A N 1
ATOM 670 C CA . GLU A 1 84 ? 7.225 -5.929 -13.572 1.00 75.81 84 GLU A CA 1
ATOM 671 C C . GLU A 1 84 ? 7.526 -4.631 -14.328 1.00 75.81 84 GLU A C 1
ATOM 673 O O . GLU A 1 84 ? 6.963 -4.374 -15.390 1.00 75.81 84 GLU A O 1
ATOM 678 N N . TYR A 1 85 ? 8.384 -3.777 -13.768 1.00 77.94 85 TYR A N 1
ATOM 679 C CA . TYR A 1 85 ? 8.826 -2.566 -14.457 1.00 77.94 85 TYR A CA 1
ATOM 680 C C . TYR A 1 85 ? 9.904 -2.887 -15.499 1.00 77.94 85 TYR A C 1
ATOM 682 O O . TYR A 1 85 ? 10.940 -3.461 -15.158 1.00 77.94 85 TYR A O 1
ATOM 690 N N . HIS A 1 86 ? 9.688 -2.432 -16.733 1.00 75.69 86 HIS A N 1
ATOM 691 C CA . HIS A 1 86 ? 10.613 -2.544 -17.857 1.00 75.69 86 HIS A CA 1
ATOM 692 C C . HIS A 1 86 ? 11.239 -1.192 -18.193 1.00 75.69 86 HIS A C 1
ATOM 694 O O . HIS A 1 86 ? 10.573 -0.283 -18.698 1.00 75.69 86 HIS A O 1
ATOM 700 N N . GLU A 1 87 ? 12.545 -1.071 -17.971 1.00 78.81 87 GLU A N 1
ATOM 701 C CA . GLU A 1 87 ? 13.272 0.192 -18.106 1.00 78.81 87 GLU A CA 1
ATOM 702 C C . GLU A 1 87 ? 13.309 0.694 -19.550 1.00 78.81 87 GLU A C 1
ATOM 704 O O . GLU A 1 87 ? 13.061 1.872 -19.787 1.00 78.81 87 GLU A O 1
ATOM 709 N N . LYS A 1 88 ? 13.529 -0.206 -20.519 1.00 77.56 88 LYS A N 1
ATOM 710 C CA . LYS A 1 88 ? 13.648 0.134 -21.950 1.00 77.56 88 LYS A CA 1
ATOM 711 C C . LYS A 1 88 ? 12.460 0.946 -22.474 1.00 77.56 88 LYS A C 1
ATOM 713 O O . LYS A 1 88 ? 12.639 1.826 -23.310 1.00 77.56 88 LYS A O 1
ATOM 718 N N . ASN A 1 89 ? 11.261 0.614 -22.003 1.00 70.81 89 ASN A N 1
ATOM 719 C CA . ASN A 1 89 ? 10.016 1.207 -22.482 1.00 70.81 89 ASN A CA 1
ATOM 720 C C . ASN A 1 89 ? 9.351 2.110 -21.431 1.00 70.81 89 ASN A C 1
ATOM 722 O O . ASN A 1 89 ? 8.348 2.741 -21.739 1.00 70.81 89 ASN A O 1
ATOM 726 N N . HIS A 1 90 ? 9.888 2.174 -20.206 1.00 69.88 90 HIS A N 1
ATOM 727 C CA . HIS A 1 90 ? 9.281 2.852 -19.057 1.00 69.88 90 HIS A CA 1
ATOM 728 C C . HIS A 1 90 ? 7.846 2.384 -18.738 1.00 69.88 90 HIS A C 1
ATOM 730 O O . HIS A 1 90 ? 6.984 3.201 -18.395 1.00 69.88 90 HIS A O 1
ATOM 736 N N . LEU A 1 91 ? 7.605 1.071 -18.834 1.00 75.56 91 LEU A N 1
ATOM 737 C CA . LEU A 1 91 ? 6.289 0.441 -18.668 1.00 75.56 91 LEU A CA 1
ATOM 738 C C . LEU A 1 91 ? 6.244 -0.524 -17.478 1.00 75.56 91 LEU A C 1
ATOM 740 O O . LEU A 1 91 ? 7.268 -1.089 -17.109 1.00 75.56 91 LEU A O 1
ATOM 744 N N . ILE A 1 92 ? 5.056 -0.743 -16.914 1.00 67.31 92 ILE A N 1
ATOM 745 C CA . ILE A 1 92 ? 4.759 -1.881 -16.026 1.00 67.31 92 ILE A CA 1
ATOM 746 C C . ILE A 1 92 ? 3.983 -2.920 -16.838 1.00 67.31 92 ILE A C 1
ATOM 748 O O . ILE A 1 92 ? 2.986 -2.552 -17.462 1.00 67.31 92 ILE A O 1
ATOM 752 N N . ASP A 1 93 ? 4.428 -4.178 -16.837 1.00 63.78 93 ASP A N 1
ATOM 753 C CA . ASP A 1 93 ? 3.750 -5.275 -17.540 1.00 63.78 93 ASP A CA 1
ATOM 754 C C . ASP A 1 93 ? 2.818 -6.059 -16.602 1.00 63.78 93 ASP A C 1
ATOM 756 O O . ASP A 1 93 ? 3.285 -6.724 -15.673 1.00 63.78 93 ASP A O 1
ATOM 760 N N . ASP A 1 94 ? 1.505 -5.888 -16.805 1.00 54.47 94 ASP A N 1
ATOM 761 C CA . ASP A 1 94 ? 0.553 -6.968 -17.119 1.00 54.47 94 ASP A CA 1
ATOM 762 C C . ASP A 1 94 ? -0.771 -6.351 -17.646 1.00 54.47 94 ASP A C 1
ATOM 764 O O . ASP A 1 94 ? -1.243 -5.341 -17.120 1.00 54.47 94 ASP A O 1
ATOM 768 N N . GLN A 1 95 ? -1.351 -6.929 -18.707 1.00 49.59 95 GLN A N 1
ATOM 769 C CA . GLN A 1 95 ? -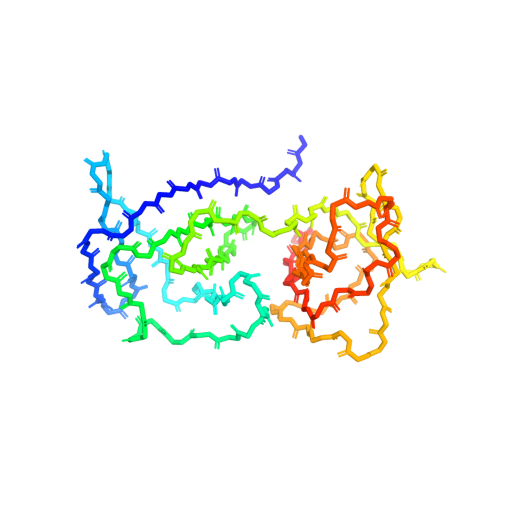2.605 -6.585 -19.432 1.00 49.59 95 GLN A CA 1
ATOM 770 C C . GLN A 1 95 ? -2.871 -5.122 -19.882 1.00 49.59 95 GLN A C 1
ATOM 772 O O . GLN A 1 95 ? -3.675 -4.920 -20.795 1.00 49.59 95 GLN A O 1
ATOM 777 N N . LEU A 1 96 ? -2.204 -4.100 -19.336 1.00 54.47 96 LEU A N 1
ATOM 778 C CA . LEU A 1 96 ? -2.345 -2.684 -19.693 1.00 54.47 96 LEU A CA 1
ATOM 779 C C . LEU A 1 96 ? -0.990 -1.970 -19.563 1.00 54.47 96 LEU A C 1
ATOM 781 O O . LEU A 1 96 ? -0.500 -1.736 -18.464 1.00 54.47 96 LEU A O 1
ATOM 785 N N . MET A 1 97 ? -0.391 -1.590 -20.696 1.00 59.50 97 MET A N 1
ATOM 786 C CA . MET A 1 97 ? 0.874 -0.845 -20.726 1.00 59.50 97 MET A CA 1
ATOM 787 C C . MET A 1 97 ? 0.735 0.509 -20.006 1.00 59.50 97 MET A C 1
ATOM 789 O O . MET A 1 97 ? 0.089 1.426 -20.518 1.00 59.50 97 MET A O 1
ATOM 793 N N . MET A 1 98 ? 1.363 0.651 -18.834 1.00 72.31 98 MET A N 1
ATOM 794 C CA . MET A 1 98 ? 1.332 1.881 -18.033 1.00 72.31 98 MET A CA 1
ATOM 795 C C . MET A 1 98 ? 2.655 2.653 -18.098 1.00 72.31 98 MET A C 1
ATOM 797 O O . MET A 1 98 ? 3.665 2.183 -17.583 1.00 72.31 98 MET A O 1
ATOM 801 N N . ASN A 1 99 ? 2.637 3.865 -18.666 1.00 72.81 99 ASN A N 1
ATOM 802 C CA . ASN A 1 99 ? 3.811 4.745 -18.755 1.00 72.81 99 ASN A CA 1
ATOM 803 C C . ASN A 1 99 ? 4.152 5.421 -17.420 1.00 72.81 99 ASN A C 1
ATOM 805 O O . ASN A 1 99 ? 3.291 6.035 -16.782 1.00 72.81 99 ASN A O 1
ATOM 809 N N . ILE A 1 100 ? 5.435 5.413 -17.050 1.00 77.44 100 ILE A N 1
ATOM 810 C CA . ILE A 1 100 ? 5.930 6.073 -15.835 1.00 77.44 100 ILE A CA 1
ATOM 811 C C . ILE A 1 100 ? 6.527 7.446 -16.157 1.00 77.44 100 ILE A C 1
ATOM 813 O O . ILE A 1 100 ? 7.664 7.572 -16.603 1.00 77.44 100 ILE A O 1
ATOM 817 N N . HIS A 1 101 ? 5.777 8.510 -15.867 1.00 79.06 101 HIS A N 1
ATOM 818 C CA . HIS A 1 101 ? 6.259 9.886 -16.039 1.00 79.06 101 HIS A CA 1
ATOM 819 C C . HIS A 1 101 ? 7.264 10.275 -14.933 1.00 79.06 101 HIS A C 1
ATOM 821 O O . HIS A 1 101 ? 7.091 9.845 -13.785 1.00 79.06 101 HIS A O 1
ATOM 827 N N . PRO A 1 102 ? 8.238 11.176 -15.186 1.00 80.19 102 PRO A N 1
ATOM 828 C CA . PRO A 1 102 ? 9.169 11.677 -14.163 1.00 80.19 102 PRO A CA 1
ATOM 829 C C . PRO A 1 102 ? 8.499 12.231 -12.894 1.00 80.19 102 PRO A C 1
ATOM 831 O O . PRO A 1 102 ? 9.019 12.064 -11.795 1.00 80.19 102 PRO A O 1
ATOM 834 N N . LYS A 1 103 ? 7.307 12.825 -13.045 1.00 82.50 103 LYS A N 1
ATOM 835 C CA . LYS A 1 103 ? 6.487 13.390 -11.948 1.00 82.50 103 LYS A CA 1
ATOM 836 C C . LYS A 1 103 ? 5.882 12.349 -10.995 1.00 82.50 103 LYS A C 1
ATOM 838 O O . LYS A 1 103 ? 5.380 12.723 -9.939 1.00 82.50 103 LYS A O 1
ATOM 843 N N . THR A 1 104 ? 5.891 11.072 -11.378 1.00 84.50 104 THR A N 1
ATOM 844 C CA . THR A 1 104 ? 5.368 9.969 -10.562 1.00 84.50 104 THR A CA 1
ATOM 845 C C . THR A 1 104 ? 6.186 9.859 -9.283 1.00 84.50 104 THR A C 1
ATOM 847 O O . THR A 1 104 ? 7.409 9.658 -9.349 1.00 84.50 104 THR A O 1
ATOM 850 N N . LYS A 1 105 ? 5.523 9.954 -8.127 1.00 89.25 105 LYS A N 1
ATOM 851 C CA . LYS A 1 105 ? 6.174 9.779 -6.823 1.00 89.25 105 LYS A CA 1
ATOM 852 C C . LYS A 1 105 ? 6.612 8.331 -6.653 1.00 89.25 105 LYS A C 1
ATOM 854 O O . LYS A 1 105 ? 5.899 7.419 -7.053 1.00 89.25 105 LYS A O 1
ATOM 859 N N . LYS A 1 106 ? 7.787 8.114 -6.074 1.00 90.88 106 LYS A N 1
ATOM 860 C CA . LYS A 1 106 ? 8.369 6.778 -5.906 1.00 90.88 106 LYS A CA 1
ATOM 861 C C . LYS A 1 106 ? 8.655 6.546 -4.430 1.00 90.88 106 LYS A C 1
ATOM 863 O O . LYS A 1 106 ? 9.253 7.404 -3.786 1.00 90.88 106 LYS A O 1
ATOM 868 N N . TYR A 1 107 ? 8.214 5.403 -3.929 1.00 91.25 107 TYR A N 1
ATOM 869 C CA . TYR A 1 107 ? 8.352 4.969 -2.543 1.00 91.25 107 TYR A CA 1
ATOM 870 C C . TYR A 1 107 ? 9.006 3.585 -2.485 1.00 91.25 107 TYR A C 1
ATOM 872 O O . TYR A 1 107 ? 8.966 2.826 -3.456 1.00 91.25 107 TYR A O 1
ATOM 880 N N . GLY A 1 108 ? 9.573 3.235 -1.331 1.00 90.12 108 GLY A N 1
ATOM 881 C CA . GLY A 1 108 ? 10.261 1.962 -1.140 1.00 90.12 108 GLY A CA 1
ATOM 882 C C . GLY A 1 108 ? 11.675 1.978 -1.724 1.00 90.12 108 GLY A C 1
ATOM 883 O O . GLY A 1 108 ? 12.540 2.706 -1.246 1.00 90.12 108 GLY A O 1
ATOM 884 N N . SER A 1 109 ? 11.930 1.120 -2.709 1.00 90.56 109 SER A N 1
ATOM 885 C CA . SER A 1 109 ? 13.272 0.874 -3.263 1.00 90.56 109 SER A CA 1
ATOM 886 C C . SER A 1 109 ? 13.556 1.697 -4.520 1.00 90.56 109 SER A C 1
ATOM 888 O O . SER A 1 109 ? 12.668 2.341 -5.074 1.00 90.56 109 SER A O 1
ATOM 890 N N . SER A 1 110 ? 14.796 1.644 -5.014 1.00 89.12 110 SER A N 1
ATOM 891 C CA . SER A 1 110 ? 15.142 2.206 -6.323 1.00 89.12 110 SER A CA 1
ATOM 892 C C . SER A 1 110 ?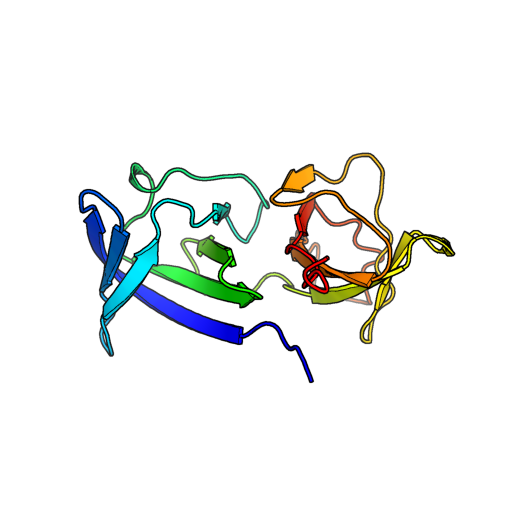 14.385 1.493 -7.446 1.00 89.12 110 SER A C 1
ATOM 894 O O . SER A 1 110 ? 14.343 0.262 -7.482 1.00 89.12 110 SER A O 1
ATOM 896 N N . LEU A 1 111 ? 13.819 2.268 -8.375 1.00 87.00 111 LEU A N 1
ATOM 897 C CA . LEU A 1 111 ? 13.177 1.743 -9.579 1.00 87.00 111 LEU A CA 1
ATOM 898 C C . LEU A 1 111 ? 14.258 1.227 -10.534 1.00 87.00 111 LEU A C 1
ATOM 900 O O . LEU A 1 111 ? 15.074 2.009 -11.011 1.00 87.00 111 LEU A O 1
ATOM 904 N N . VAL A 1 112 ? 14.261 -0.078 -10.786 1.00 87.19 112 VAL A N 1
ATOM 905 C CA . VAL A 1 112 ? 15.210 -0.764 -11.674 1.00 87.19 112 VAL A CA 1
ATOM 906 C C . VAL A 1 112 ? 14.461 -1.763 -12.542 1.00 87.19 112 VAL A C 1
ATOM 908 O O . VAL A 1 112 ? 13.362 -2.189 -12.181 1.00 87.19 112 VAL A O 1
ATOM 911 N N . ASP A 1 113 ? 15.063 -2.166 -13.655 1.00 83.75 113 ASP A N 1
ATOM 912 C CA . ASP A 1 113 ? 14.492 -3.189 -14.527 1.00 83.75 113 ASP A CA 1
ATOM 913 C C . ASP A 1 113 ? 14.204 -4.506 -13.772 1.00 83.75 113 ASP A C 1
ATOM 915 O O . ASP A 1 113 ? 15.013 -5.037 -12.984 1.00 83.75 113 ASP A O 1
ATOM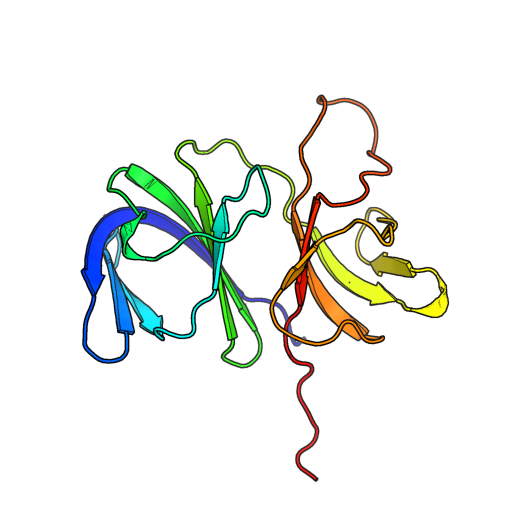 919 N N . GLY A 1 114 ? 13.001 -5.026 -13.977 1.00 80.88 114 GLY A N 1
ATOM 920 C CA . GLY A 1 114 ? 12.505 -6.211 -13.296 1.00 80.88 114 GLY A CA 1
ATOM 921 C C . GLY A 1 114 ? 11.976 -5.970 -11.877 1.00 80.88 114 GLY A C 1
ATOM 922 O O . GLY A 1 114 ? 11.811 -6.922 -11.107 1.00 80.88 114 GLY A O 1
ATOM 923 N N . ALA A 1 115 ? 11.794 -4.712 -11.462 1.00 85.00 115 ALA A N 1
ATOM 924 C CA . ALA A 1 115 ? 11.247 -4.400 -10.145 1.00 85.00 115 ALA A CA 1
ATOM 925 C C . ALA A 1 115 ? 9.754 -4.736 -10.074 1.00 85.00 115 ALA A C 1
ATOM 927 O O . ALA A 1 115 ? 8.988 -4.415 -10.978 1.00 85.00 115 ALA A O 1
ATOM 928 N N . GLN A 1 116 ? 9.347 -5.337 -8.956 1.00 87.56 116 GLN A N 1
ATOM 929 C CA . GLN A 1 116 ? 7.939 -5.546 -8.636 1.00 87.56 116 GLN A CA 1
ATOM 930 C C . GLN A 1 116 ? 7.381 -4.260 -8.034 1.00 87.56 116 GLN A C 1
ATOM 932 O O . GLN A 1 116 ? 7.971 -3.712 -7.094 1.00 87.56 116 GLN A O 1
ATOM 937 N N . VAL A 1 117 ? 6.261 -3.776 -8.564 1.00 86.94 117 VAL A N 1
ATOM 938 C CA . VAL A 1 117 ? 5.703 -2.476 -8.175 1.00 86.94 117 VAL A CA 1
ATOM 939 C C . VAL A 1 117 ? 4.202 -2.533 -7.924 1.00 86.94 117 VAL A C 1
ATOM 941 O O . VAL A 1 117 ? 3.503 -3.371 -8.487 1.00 86.94 117 VAL A O 1
ATOM 944 N N . ILE A 1 118 ? 3.719 -1.607 -7.095 1.00 86.38 118 ILE A N 1
ATOM 945 C CA . ILE A 1 118 ? 2.302 -1.254 -6.975 1.00 86.38 118 ILE A CA 1
ATOM 946 C C . ILE A 1 118 ? 2.120 0.164 -7.500 1.00 86.38 118 ILE A C 1
ATOM 948 O O . ILE A 1 118 ? 2.709 1.105 -6.958 1.00 86.38 118 ILE A O 1
ATOM 952 N N . ALA A 1 119 ? 1.307 0.320 -8.542 1.00 84.00 119 ALA A N 1
ATOM 953 C CA . ALA A 1 119 ? 0.939 1.619 -9.089 1.00 84.00 119 ALA A CA 1
ATOM 954 C C . ALA A 1 119 ? -0.364 2.140 -8.481 1.00 84.00 119 ALA A C 1
ATOM 956 O O . ALA A 1 119 ? -1.352 1.417 -8.400 1.00 84.00 119 ALA A O 1
ATOM 957 N N . PHE A 1 120 ? -0.365 3.414 -8.091 1.00 81.94 120 PHE A N 1
ATOM 958 C CA . PHE A 1 120 ? -1.528 4.120 -7.559 1.00 81.94 120 PHE A CA 1
ATOM 959 C C . PHE A 1 120 ? -2.022 5.117 -8.598 1.00 81.94 120 PHE A C 1
ATOM 961 O O . PHE A 1 120 ? -1.347 6.108 -8.893 1.00 81.94 120 PHE A O 1
ATOM 968 N N . CYS A 1 121 ? -3.200 4.852 -9.156 1.00 75.06 121 CYS A N 1
ATOM 969 C CA . CYS A 1 121 ? -3.808 5.685 -10.186 1.00 75.06 121 CYS A CA 1
ATOM 970 C C . CYS A 1 121 ? -5.101 6.321 -9.678 1.00 75.06 121 CYS A C 1
ATOM 972 O O . CYS A 1 121 ? -5.985 5.629 -9.171 1.00 75.06 121 CYS A O 1
ATOM 974 N N . GLN A 1 122 ? -5.257 7.626 -9.895 1.00 66.88 122 GLN A N 1
ATOM 975 C CA . GLN A 1 122 ? -6.556 8.272 -9.761 1.00 66.88 122 GLN A CA 1
ATOM 976 C C . GLN A 1 122 ? -7.422 7.849 -10.958 1.00 66.88 122 GLN A C 1
ATOM 978 O O . GLN A 1 122 ? -7.130 8.207 -12.100 1.00 66.88 122 GLN A O 1
ATOM 983 N N . LEU A 1 123 ? -8.473 7.054 -10.728 1.00 57.72 123 LEU A N 1
ATOM 984 C CA . LEU A 1 123 ? -9.397 6.665 -11.801 1.00 57.72 123 LEU A CA 1
ATOM 985 C C . LEU A 1 123 ? -10.240 7.886 -12.171 1.00 57.72 123 LEU A C 1
ATOM 987 O O . LEU A 1 123 ? -11.238 8.193 -11.518 1.00 57.72 123 LEU A O 1
ATOM 991 N N . MET A 1 124 ? -9.851 8.574 -13.238 1.00 49.91 124 MET A N 1
ATOM 992 C CA . MET A 1 124 ? -10.722 9.533 -13.901 1.00 49.91 124 MET A CA 1
ATOM 993 C C . MET A 1 124 ? -11.599 8.767 -14.900 1.00 49.91 124 MET A C 1
ATOM 995 O O . MET A 1 124 ? -11.230 8.585 -16.051 1.00 49.91 124 MET A O 1
ATOM 999 N N . THR A 1 125 ? -12.774 8.325 -14.438 1.00 44.59 125 THR A N 1
ATOM 1000 C CA . THR A 1 125 ? -13.907 7.771 -15.219 1.00 44.59 125 THR A CA 1
ATOM 1001 C C . THR A 1 125 ? -13.770 6.360 -15.836 1.00 44.59 125 THR A C 1
ATOM 1003 O O . THR A 1 125 ? -12.695 5.880 -16.171 1.00 44.59 125 THR A O 1
ATOM 1006 N N . ARG A 1 126 ? -14.918 5.666 -15.936 1.00 40.09 126 ARG A N 1
ATOM 1007 C CA . ARG A 1 126 ? -15.128 4.234 -16.266 1.00 40.09 126 ARG A CA 1
ATOM 1008 C C . ARG A 1 126 ? -14.945 3.848 -17.750 1.00 40.09 126 ARG A C 1
ATOM 1010 O O . ARG A 1 126 ? -15.477 2.827 -18.177 1.00 40.09 126 ARG A O 1
ATOM 1017 N N . SER A 1 127 ? -14.242 4.632 -18.558 1.00 35.72 127 SER A N 1
ATOM 1018 C CA . SER A 1 127 ? -14.230 4.437 -20.014 1.00 35.72 127 SER A CA 1
ATOM 1019 C C . SER A 1 127 ? -12.819 4.471 -20.600 1.00 35.72 127 SER A C 1
ATOM 1021 O O . SER A 1 127 ? -12.250 5.550 -20.711 1.00 35.72 127 SER A O 1
ATOM 1023 N N . ILE A 1 128 ? -12.356 3.296 -21.066 1.00 39.03 128 ILE A N 1
ATOM 1024 C CA . ILE A 1 128 ? -11.246 3.070 -22.027 1.00 39.03 128 ILE A CA 1
ATOM 1025 C C . ILE A 1 128 ? -9.845 3.258 -21.394 1.00 39.03 128 ILE A C 1
ATOM 1027 O O . ILE A 1 128 ? -9.689 4.139 -20.551 1.00 39.03 128 ILE A O 1
ATOM 1031 N N . PRO A 1 129 ? -8.855 2.366 -21.665 1.00 43.44 129 PRO A N 1
ATOM 1032 C CA . PRO A 1 129 ? -7.773 2.098 -20.727 1.00 43.44 129 PRO A CA 1
ATOM 1033 C C . PRO A 1 129 ? -6.978 3.376 -20.546 1.00 43.44 129 PRO A C 1
ATOM 1035 O O . PRO A 1 129 ? -6.481 3.929 -21.534 1.00 43.44 129 PRO A O 1
ATOM 1038 N N . PRO A 1 130 ? -6.897 3.902 -19.320 1.00 46.09 130 PRO A N 1
ATOM 1039 C CA . PRO A 1 130 ? -6.205 5.142 -19.158 1.00 46.09 130 PRO A CA 1
ATOM 1040 C C . PRO A 1 130 ? -4.750 4.832 -19.497 1.00 46.09 130 PRO A C 1
ATOM 1042 O O . PRO A 1 130 ? -4.135 3.929 -18.931 1.00 46.09 130 PRO A O 1
ATOM 1045 N N . GLN A 1 131 ? -4.168 5.627 -20.386 1.00 51.72 131 GLN A N 1
ATOM 1046 C CA . GLN A 1 131 ? -2.743 5.923 -20.319 1.00 51.72 131 GLN A CA 1
ATOM 1047 C C . GLN A 1 131 ? -2.485 6.673 -18.993 1.00 51.72 131 GLN A C 1
ATOM 1049 O O . GLN A 1 131 ? -2.028 7.815 -18.978 1.00 51.72 131 GLN A O 1
ATOM 1054 N N . SER A 1 132 ? -2.888 6.084 -17.859 1.00 61.22 132 SER A N 1
ATOM 1055 C CA . SER A 1 132 ? -2.811 6.667 -16.534 1.00 61.22 132 SER A CA 1
ATOM 1056 C C . SER A 1 132 ? -1.358 6.616 -16.158 1.00 61.22 132 SER A C 1
ATOM 1058 O O . SER A 1 132 ? -0.849 5.591 -15.721 1.00 61.22 132 SER A O 1
ATOM 1060 N N . THR A 1 133 ? -0.686 7.743 -16.332 1.00 72.00 133 THR A N 1
ATOM 1061 C CA . THR A 1 133 ? 0.499 8.004 -15.535 1.00 72.00 133 THR A CA 1
ATOM 1062 C C . THR A 1 133 ? 0.100 7.853 -14.062 1.00 72.00 133 THR A C 1
ATOM 1064 O O . THR A 1 133 ? -0.793 8.584 -13.621 1.00 72.00 133 THR A O 1
ATOM 1067 N N . PRO A 1 134 ? 0.715 6.934 -13.306 1.00 79.25 134 PRO A N 1
ATOM 1068 C CA . PRO A 1 134 ? 0.396 6.774 -11.898 1.00 79.25 134 PRO A CA 1
ATOM 1069 C C . PRO A 1 134 ? 0.781 8.028 -11.112 1.00 79.25 134 PRO A C 1
ATOM 1071 O O . PRO A 1 134 ? 1.748 8.724 -11.431 1.00 79.25 134 PRO A O 1
ATOM 1074 N N . GLU A 1 135 ? 0.036 8.320 -10.051 1.00 81.94 135 GLU A N 1
ATOM 1075 C CA . GLU A 1 135 ? 0.402 9.387 -9.118 1.00 81.94 135 GLU A CA 1
ATOM 1076 C C . GLU A 1 135 ? 1.599 8.968 -8.263 1.00 81.94 135 GLU A C 1
ATOM 1078 O O . GLU A 1 135 ? 2.505 9.766 -7.991 1.00 81.94 135 GLU A O 1
ATOM 1083 N N . ALA A 1 136 ? 1.607 7.694 -7.867 1.00 86.69 136 ALA A N 1
ATOM 1084 C CA . ALA A 1 136 ? 2.661 7.096 -7.075 1.00 86.69 136 ALA A CA 1
ATOM 1085 C C . ALA A 1 136 ? 2.946 5.650 -7.482 1.00 86.69 136 ALA A C 1
ATOM 1087 O O . ALA A 1 136 ? 2.076 4.924 -7.960 1.00 86.69 136 ALA A O 1
ATOM 1088 N N . LEU A 1 137 ? 4.176 5.236 -7.2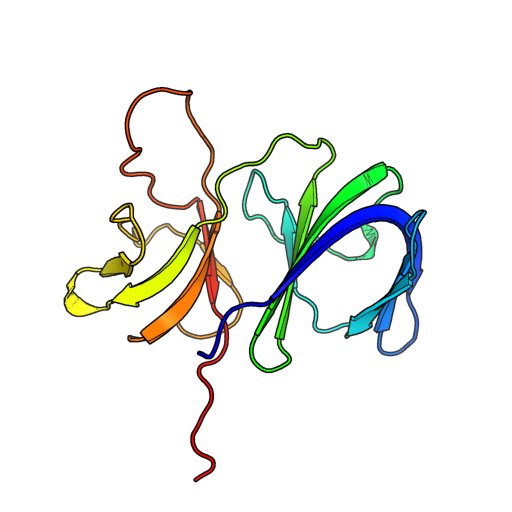10 1.00 89.06 137 LEU A N 1
ATOM 1089 C CA . LEU A 1 137 ? 4.645 3.865 -7.274 1.00 89.06 137 LEU A CA 1
ATOM 1090 C C . LEU A 1 137 ? 5.235 3.472 -5.930 1.00 89.06 137 LEU A C 1
ATOM 1092 O O . LEU A 1 137 ? 6.067 4.195 -5.376 1.00 89.06 137 LEU A O 1
ATOM 1096 N N . PHE A 1 138 ? 4.864 2.294 -5.453 1.00 90.38 138 PHE A N 1
ATOM 1097 C CA . PHE A 1 138 ? 5.622 1.598 -4.429 1.00 90.38 138 PHE A CA 1
ATOM 1098 C C . PHE A 1 138 ? 6.485 0.520 -5.075 1.00 90.38 138 PHE A C 1
ATOM 1100 O O . PHE A 1 138 ? 5.974 -0.288 -5.848 1.00 90.38 138 PHE A O 1
ATOM 1107 N N . ILE A 1 139 ? 7.782 0.513 -4.771 1.00 91.75 139 ILE A N 1
ATOM 1108 C CA . ILE A 1 139 ? 8.766 -0.356 -5.418 1.00 91.75 139 ILE A CA 1
ATOM 1109 C C . ILE A 1 139 ? 9.322 -1.340 -4.397 1.00 91.75 139 ILE A C 1
ATOM 1111 O O . ILE A 1 139 ? 10.030 -0.964 -3.451 1.00 91.75 139 ILE A O 1
ATOM 1115 N N . PHE A 1 140 ? 9.047 -2.622 -4.615 1.00 89.81 140 PHE A N 1
ATOM 1116 C CA . PHE A 1 140 ? 9.606 -3.673 -3.785 1.00 89.81 140 PHE A CA 1
ATOM 1117 C C . PHE A 1 140 ? 11.064 -3.970 -4.155 1.00 89.81 140 PHE A C 1
ATOM 1119 O O . PHE A 1 140 ? 11.478 -3.909 -5.314 1.00 89.81 140 PHE A O 1
ATOM 1126 N N . LYS A 1 141 ? 11.851 -4.361 -3.154 1.00 87.25 141 LYS A N 1
ATOM 1127 C CA . LYS A 1 141 ? 13.222 -4.834 -3.297 1.00 87.25 141 LYS A CA 1
ATOM 1128 C C . LYS A 1 141 ? 13.202 -6.104 -4.126 1.00 87.25 141 LYS A C 1
ATOM 1130 O O . LYS A 1 141 ? 12.562 -7.105 -3.775 1.00 87.25 141 LYS A O 1
ATOM 1135 N N . LYS A 1 142 ? 13.979 -6.083 -5.204 1.00 79.12 142 LYS A N 1
ATOM 1136 C CA . LYS A 1 142 ? 14.320 -7.297 -5.935 1.00 79.12 142 LYS A CA 1
ATOM 1137 C C . LYS A 1 142 ? 15.000 -8.257 -4.964 1.00 79.12 142 LYS A C 1
ATOM 1139 O O . LYS A 1 142 ? 15.810 -7.847 -4.131 1.00 79.12 142 LYS A O 1
ATOM 1144 N N . ARG A 1 143 ? 14.659 -9.541 -5.055 1.00 67.75 143 ARG A N 1
ATOM 1145 C CA . ARG A 1 143 ? 15.370 -10.566 -4.295 1.00 67.75 143 ARG A CA 1
ATOM 1146 C C . ARG A 1 143 ? 16.805 -10.575 -4.818 1.00 67.75 143 ARG A C 1
ATOM 1148 O O . ARG A 1 143 ? 17.024 -10.952 -5.966 1.00 67.75 143 ARG A O 1
ATOM 1155 N N . GLY A 1 144 ? 17.762 -10.118 -4.018 1.00 57.16 144 GLY A N 1
ATOM 1156 C CA . GLY A 1 144 ? 19.167 -10.342 -4.332 1.00 57.16 144 GLY A CA 1
ATOM 1157 C C . GLY A 1 144 ? 19.439 -11.845 -4.299 1.00 57.16 144 GLY A C 1
ATOM 1158 O O . GLY A 1 144 ? 18.987 -12.530 -3.378 1.00 57.16 144 GLY A O 1
ATOM 1159 N N . LYS A 1 145 ? 20.188 -12.365 -5.281 1.00 46.09 145 LYS A N 1
ATOM 1160 C CA . LYS A 1 145 ? 21.110 -13.457 -4.957 1.00 46.09 145 LYS A CA 1
ATOM 1161 C C . LYS A 1 145 ? 21.982 -12.890 -3.839 1.00 46.09 145 LYS A C 1
ATOM 1163 O O . LYS A 1 145 ? 22.541 -11.812 -4.031 1.00 46.09 145 LYS A O 1
ATOM 1168 N N . SER A 1 146 ? 22.020 -13.535 -2.674 1.00 32.56 146 SER A N 1
ATOM 1169 C CA . SER A 1 146 ? 23.124 -13.274 -1.752 1.00 32.56 146 SER A CA 1
ATOM 1170 C C . SER A 1 146 ? 24.404 -13.380 -2.575 1.00 32.56 146 SER A C 1
ATOM 1172 O O . SER A 1 146 ? 24.590 -14.395 -3.251 1.00 32.56 146 SER A O 1
ATOM 1174 N N . ASN A 1 147 ? 25.201 -12.313 -2.595 1.00 34.84 147 ASN A N 1
ATOM 1175 C CA . ASN A 1 147 ? 26.616 -12.475 -2.897 1.00 34.84 147 ASN A CA 1
ATOM 1176 C C . ASN A 1 147 ? 27.235 -13.346 -1.805 1.00 34.84 147 ASN A C 1
ATOM 1178 O O . ASN A 1 147 ? 26.807 -13.188 -0.636 1.00 34.84 147 ASN A O 1
#

Organism: NCBI:txid1650